Protein AF-A0A1B2YU25-F1 (afdb_monomer_lite)

Secondary structure (DSSP, 8-state):
--HHHHHHHHHHHHHHHHHTTTT-HHHHT--HHHHHHHHHHHHHHHHHHHTHHHHHHHHHT-HHHHHHHHHHHHSPPPHHHHHHHHHHHHHHHHHSHHHHHHHTTTTTTHHHHHHHHHHHHSHHHHHTTS--

Foldseek 3Di:
DDPVVVVVVVVVVVVVCVVCVVVPVVVVVPPPVVVCLVVLLVVLLVLCVVCVVQLLVLQVVDPLLLVLLVCVVPDDDDPVSLVVNLVSVVVSLVVPVSSVVSCPPPVPNNSVSCSVNSSVPCPVVSVVPVVD

Structure (mmCIF, N/CA/C/O backbone):
data_AF-A0A1B2YU25-F1
#
_entry.id   AF-A0A1B2YU25-F1
#
loop_
_atom_site.group_PDB
_atom_site.id
_atom_site.type_symbol
_atom_site.label_atom_id
_atom_site.label_alt_id
_atom_site.label_comp_id
_atom_site.label_asym_id
_atom_site.label_entity_id
_atom_site.label_seq_id
_atom_site.pdbx_PDB_ins_code
_atom_site.Cartn_x
_atom_site.Cartn_y
_atom_site.Cartn_z
_atom_site.occupancy
_atom_site.B_iso_or_equiv
_atom_site.auth_seq_id
_atom_site.auth_comp_id
_atom_site.auth_asym_id
_atom_site.auth_atom_id
_atom_site.pdbx_PDB_model_num
ATOM 1 N N . LEU A 1 1 ? 28.647 10.285 -43.210 1.00 62.22 1 LEU A N 1
ATOM 2 C CA . LEU A 1 1 ? 27.586 9.331 -43.586 1.00 62.22 1 LEU A CA 1
ATOM 3 C C . LEU A 1 1 ? 26.572 10.122 -44.381 1.00 62.22 1 LEU A C 1
ATOM 5 O O . LEU A 1 1 ? 26.154 11.170 -43.903 1.00 62.22 1 LEU A O 1
ATOM 9 N N . ASP A 1 2 ? 26.299 9.709 -45.610 1.00 85.31 2 ASP A N 1
ATOM 10 C CA . ASP A 1 2 ? 25.227 10.283 -46.414 1.00 85.31 2 ASP A CA 1
ATOM 11 C C . ASP A 1 2 ? 23.864 9.802 -45.886 1.00 85.31 2 ASP A C 1
ATOM 13 O O . ASP A 1 2 ? 23.767 8.833 -45.127 1.00 85.31 2 ASP A O 1
ATOM 17 N N . GLU A 1 3 ? 22.798 10.510 -46.250 1.00 83.56 3 GLU A N 1
ATOM 18 C CA . GLU A 1 3 ? 21.431 10.195 -45.811 1.00 83.56 3 GLU A CA 1
ATOM 19 C C . GLU A 1 3 ? 21.026 8.762 -46.190 1.00 83.56 3 GLU A C 1
ATOM 21 O O . GLU A 1 3 ? 20.362 8.060 -45.425 1.00 83.56 3 GLU A O 1
ATOM 26 N N . LYS A 1 4 ? 21.522 8.294 -47.339 1.00 87.06 4 LYS A N 1
ATOM 27 C CA . LYS A 1 4 ? 21.306 6.940 -47.835 1.00 87.06 4 LYS A CA 1
ATOM 28 C C . LYS A 1 4 ? 21.948 5.880 -46.935 1.00 87.06 4 LYS A C 1
ATOM 30 O O . LYS A 1 4 ? 21.262 4.939 -46.548 1.00 87.06 4 LYS A O 1
ATOM 35 N N . GLY A 1 5 ? 23.208 6.054 -46.534 1.00 87.81 5 GLY A N 1
ATOM 36 C CA . GLY A 1 5 ? 23.881 5.127 -45.623 1.00 87.81 5 GLY A CA 1
ATOM 37 C C . GLY A 1 5 ? 23.250 5.084 -44.227 1.00 87.81 5 GLY A C 1
ATOM 38 O O . GLY A 1 5 ? 23.211 4.027 -43.600 1.00 87.81 5 GLY A O 1
ATOM 39 N N . TYR A 1 6 ? 22.695 6.203 -43.743 1.00 89.00 6 TYR A N 1
ATOM 40 C CA . TYR A 1 6 ? 21.925 6.217 -42.493 1.00 89.00 6 TYR A CA 1
ATOM 41 C C . TYR A 1 6 ? 20.632 5.400 -42.611 1.00 89.00 6 TYR A C 1
ATOM 43 O O . TYR A 1 6 ? 20.344 4.572 -41.745 1.00 89.00 6 TYR A O 1
ATOM 51 N N . LEU A 1 7 ? 19.877 5.595 -43.695 1.00 92.06 7 LEU A N 1
ATOM 52 C CA . LEU A 1 7 ? 18.642 4.855 -43.954 1.00 92.06 7 LEU A CA 1
ATOM 53 C C . LEU A 1 7 ? 18.900 3.355 -44.115 1.00 92.06 7 LEU A C 1
ATOM 55 O O . LEU A 1 7 ? 18.172 2.559 -43.529 1.00 92.06 7 LEU A O 1
ATOM 59 N N . GLU A 1 8 ? 19.953 2.968 -44.836 1.00 93.25 8 GLU A N 1
ATOM 60 C CA . GLU A 1 8 ? 20.366 1.567 -44.975 1.00 93.25 8 GLU A CA 1
ATOM 61 C C . GLU A 1 8 ? 20.744 0.952 -43.622 1.00 93.25 8 GLU A C 1
ATOM 63 O O . GLU A 1 8 ? 20.304 -0.154 -43.309 1.00 93.25 8 GLU A O 1
ATOM 68 N N . GLY A 1 9 ? 21.468 1.690 -42.774 1.00 91.56 9 GLY A N 1
ATOM 69 C CA . GLY A 1 9 ? 21.798 1.250 -41.418 1.00 91.56 9 GLY A CA 1
ATOM 70 C C . GLY A 1 9 ? 20.559 1.032 -40.544 1.00 91.56 9 GLY A C 1
ATOM 71 O O . GLY A 1 9 ? 20.428 -0.007 -39.897 1.00 91.56 9 GLY A O 1
ATOM 72 N N . VAL A 1 10 ? 19.610 1.972 -40.555 1.00 91.81 10 VAL A N 1
ATOM 73 C CA . VAL A 1 10 ? 18.345 1.843 -39.810 1.00 91.81 10 VAL A CA 1
ATOM 74 C C . VAL A 1 10 ? 17.518 0.666 -40.332 1.00 91.81 10 VAL A C 1
ATOM 76 O O . VAL A 1 10 ? 16.950 -0.084 -39.535 1.00 91.81 10 VAL A O 1
ATOM 79 N N . LEU A 1 11 ? 17.463 0.471 -41.652 1.00 94.12 11 LEU A N 1
ATOM 80 C CA . LEU A 1 11 ? 16.718 -0.624 -42.271 1.00 94.12 11 LEU A CA 1
ATOM 81 C C . LEU A 1 11 ? 17.332 -1.987 -41.929 1.00 94.12 11 LEU A C 1
ATOM 83 O O . LEU A 1 11 ? 16.598 -2.917 -41.597 1.00 94.12 11 LEU A O 1
ATOM 87 N N . ALA A 1 12 ? 18.662 -2.091 -41.953 1.00 92.56 12 ALA A N 1
ATOM 88 C CA . ALA A 1 12 ? 19.392 -3.301 -41.590 1.00 92.56 12 ALA A CA 1
ATOM 89 C C . ALA A 1 12 ? 19.152 -3.681 -40.124 1.00 92.56 12 ALA A C 1
ATOM 91 O O . ALA A 1 12 ? 18.798 -4.822 -39.833 1.00 92.56 12 ALA A O 1
ATOM 92 N N . VAL A 1 13 ? 19.244 -2.710 -39.207 1.00 87.88 13 VAL A N 1
ATOM 93 C CA . VAL A 1 13 ? 18.947 -2.929 -37.782 1.00 87.88 13 VAL A CA 1
ATOM 94 C C . VAL A 1 13 ? 17.492 -3.350 -37.589 1.00 87.88 13 VAL A C 1
ATOM 96 O O . VAL A 1 13 ? 17.222 -4.320 -36.887 1.00 87.88 13 VAL A O 1
ATOM 99 N N . LYS A 1 14 ? 16.538 -2.668 -38.230 1.00 86.00 14 LYS A N 1
ATOM 100 C CA . LYS A 1 14 ? 15.112 -3.009 -38.128 1.00 86.00 14 LYS A CA 1
ATOM 101 C C . LYS A 1 14 ? 14.820 -4.42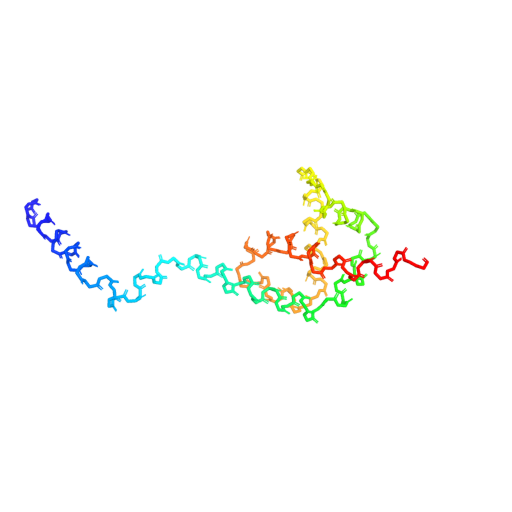3 -38.637 1.00 86.00 14 LYS A C 1
ATOM 103 O O . LYS A 1 14 ? 14.039 -5.138 -38.013 1.00 86.00 14 LYS A O 1
ATOM 108 N N . THR A 1 15 ? 15.435 -4.811 -39.751 1.00 91.38 15 THR A N 1
ATOM 109 C CA . THR A 1 15 ? 15.260 -6.135 -40.364 1.00 91.38 15 THR A CA 1
ATOM 110 C C . THR A 1 15 ? 15.809 -7.218 -39.442 1.00 91.38 15 THR A C 1
ATOM 112 O O . THR A 1 15 ? 15.057 -8.104 -39.049 1.00 91.38 15 THR A O 1
ATOM 115 N N . PHE A 1 16 ? 17.043 -7.051 -38.957 1.00 86.81 16 PHE A N 1
ATOM 116 C CA . PHE A 1 16 ? 17.663 -7.950 -37.981 1.00 86.81 16 PHE A CA 1
ATOM 117 C C . PHE A 1 16 ? 16.812 -8.123 -36.712 1.00 86.81 16 PHE A C 1
ATOM 119 O O . PHE A 1 16 ? 16.553 -9.239 -36.270 1.00 86.81 16 PHE A O 1
ATOM 126 N N . LEU A 1 17 ? 16.321 -7.021 -36.136 1.00 79.94 17 LEU A N 1
ATOM 127 C CA . LEU A 1 17 ? 15.479 -7.068 -34.937 1.00 79.94 17 LEU A CA 1
ATOM 128 C C . LEU A 1 17 ? 14.136 -7.769 -35.177 1.00 79.94 17 LEU A C 1
ATOM 130 O O . LEU A 1 17 ? 13.593 -8.362 -34.251 1.00 79.94 17 LEU A O 1
ATOM 134 N N . THR A 1 18 ? 13.592 -7.684 -36.392 1.00 80.06 18 THR A N 1
ATOM 135 C CA . THR A 1 18 ? 12.317 -8.322 -36.747 1.00 80.06 18 THR A CA 1
ATOM 136 C C . THR A 1 18 ? 12.507 -9.823 -36.959 1.00 80.06 18 THR A C 1
ATOM 138 O O . THR A 1 18 ? 11.737 -10.614 -36.419 1.00 80.06 18 THR A O 1
ATOM 141 N N . GLU A 1 19 ? 13.554 -10.216 -37.685 1.00 87.12 19 GLU A N 1
ATOM 142 C CA . GLU A 1 19 ? 13.876 -11.614 -38.001 1.00 87.12 19 GLU A CA 1
ATOM 143 C C . GLU A 1 19 ? 14.279 -12.423 -36.763 1.00 87.12 19 GLU A C 1
ATOM 145 O O . GLU A 1 19 ? 13.918 -13.589 -36.654 1.00 87.12 19 GLU A O 1
ATOM 150 N N . HIS A 1 20 ? 14.949 -11.793 -35.795 1.00 80.56 20 HIS A N 1
ATOM 151 C CA . HIS A 1 20 ? 15.378 -12.441 -34.550 1.00 80.56 20 HIS A CA 1
ATOM 152 C C . HIS A 1 20 ? 14.500 -12.084 -33.340 1.00 80.56 20 HIS A C 1
ATOM 154 O O . HIS A 1 20 ? 14.890 -12.313 -32.196 1.00 80.56 20 HIS A O 1
ATOM 160 N N . SER A 1 21 ? 13.310 -11.516 -33.553 1.00 69.00 21 SER A N 1
ATOM 161 C CA . SER A 1 21 ? 12.440 -11.024 -32.470 1.00 69.00 21 SER A CA 1
ATOM 162 C C . SER A 1 21 ? 12.042 -12.095 -31.439 1.00 69.00 21 SER A C 1
ATOM 164 O O . SER A 1 21 ? 11.936 -11.785 -30.250 1.00 69.00 21 SER A O 1
ATOM 166 N N . ASP A 1 22 ? 11.893 -13.352 -31.864 1.00 69.75 22 ASP A N 1
ATOM 167 C CA . ASP A 1 22 ? 11.562 -14.486 -30.989 1.00 69.75 22 ASP A CA 1
ATOM 168 C C . ASP A 1 22 ? 12.783 -15.038 -30.224 1.00 69.75 22 ASP A C 1
ATOM 170 O O . ASP A 1 22 ? 12.657 -15.488 -29.083 1.00 69.75 22 ASP A O 1
ATOM 174 N N . GLU A 1 23 ? 13.980 -14.962 -30.815 1.00 69.44 23 GLU A N 1
ATOM 175 C CA . GLU A 1 23 ? 15.246 -15.428 -30.222 1.00 69.44 23 GLU A CA 1
ATOM 176 C C . GLU A 1 23 ? 15.836 -14.405 -29.250 1.00 69.44 23 GLU A C 1
ATOM 178 O O . GLU A 1 23 ? 16.438 -14.753 -28.228 1.00 69.44 23 GLU A O 1
ATOM 183 N N . VAL A 1 24 ? 15.617 -13.117 -29.519 1.00 64.88 24 VAL A N 1
ATOM 184 C CA . VAL A 1 24 ? 16.001 -12.037 -28.618 1.00 64.88 24 VAL A CA 1
ATOM 185 C C . VAL A 1 24 ? 14.928 -11.898 -27.532 1.00 64.88 24 VAL A C 1
ATOM 187 O O . VAL A 1 24 ? 14.235 -10.891 -27.406 1.00 64.88 24 VAL A O 1
ATOM 190 N N . ALA A 1 25 ? 14.825 -12.914 -26.673 1.00 55.69 25 ALA A N 1
ATOM 191 C CA . ALA A 1 25 ? 13.942 -12.937 -25.505 1.00 55.69 25 ALA A CA 1
ATOM 192 C C . ALA A 1 25 ? 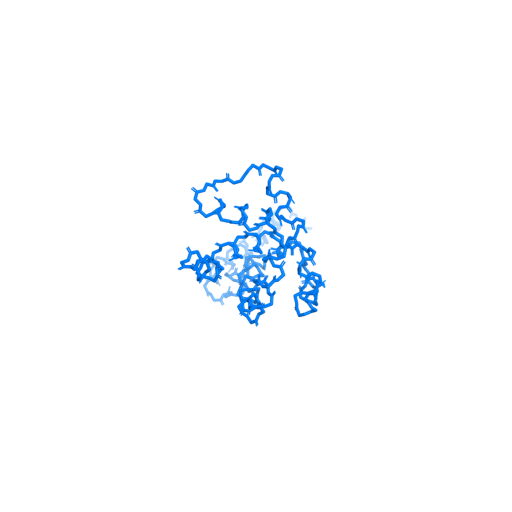14.131 -11.710 -24.585 1.00 55.69 25 ALA A C 1
ATOM 194 O O . ALA A 1 25 ? 13.194 -11.278 -23.914 1.00 55.69 25 ALA A O 1
ATOM 195 N N . TYR A 1 26 ? 15.321 -11.097 -24.600 1.00 55.22 26 TYR A N 1
ATOM 196 C CA . TYR A 1 26 ? 15.619 -9.842 -23.904 1.00 55.22 26 TYR A CA 1
ATOM 197 C C . TYR A 1 26 ? 14.801 -8.643 -24.436 1.00 55.22 26 TYR A C 1
ATOM 199 O O . TYR A 1 26 ? 14.425 -7.757 -23.666 1.00 55.22 26 TYR A O 1
ATOM 207 N N . LEU A 1 27 ? 14.444 -8.631 -25.727 1.00 53.41 27 LEU A N 1
ATOM 208 C CA . LEU A 1 27 ? 13.580 -7.608 -26.328 1.00 53.41 27 LEU A CA 1
ATOM 209 C C . LEU A 1 27 ? 12.101 -7.835 -25.990 1.00 53.41 27 LEU A C 1
ATOM 211 O O . LEU A 1 27 ? 11.398 -6.880 -25.674 1.00 53.41 27 LEU A O 1
ATOM 215 N N . ASN A 1 28 ? 11.643 -9.084 -25.892 1.00 53.41 28 ASN A N 1
ATOM 216 C CA . ASN A 1 28 ? 10.316 -9.395 -25.335 1.00 53.41 28 ASN A CA 1
ATOM 217 C C . ASN A 1 28 ? 10.215 -9.111 -23.820 1.00 53.41 28 ASN A C 1
ATOM 219 O O . ASN A 1 28 ? 9.131 -8.859 -23.291 1.00 53.41 28 ASN A O 1
ATOM 223 N N . TYR A 1 29 ? 11.354 -9.049 -23.126 1.00 53.28 29 TYR A N 1
ATOM 224 C CA . TYR A 1 29 ? 11.494 -8.543 -21.755 1.00 53.28 29 TYR A CA 1
ATOM 225 C C . TYR A 1 29 ? 11.436 -7.002 -21.645 1.00 53.28 29 TYR A C 1
ATOM 227 O O . TYR A 1 29 ? 11.472 -6.461 -20.536 1.00 53.28 29 TYR A O 1
ATOM 235 N N . SER A 1 30 ? 11.324 -6.268 -22.761 1.00 56.19 30 SER A N 1
ATOM 236 C CA . SER A 1 30 ? 11.526 -4.808 -22.832 1.00 56.19 30 SER A CA 1
ATOM 237 C C . SER A 1 30 ? 10.332 -3.959 -22.405 1.00 56.19 30 SER A C 1
ATOM 239 O O . SER A 1 30 ? 10.007 -2.938 -23.010 1.00 56.19 30 SER A O 1
ATOM 241 N N . ASN A 1 31 ? 9.739 -4.290 -21.265 1.00 62.06 31 ASN A N 1
ATOM 242 C CA . ASN A 1 31 ? 9.179 -3.233 -20.439 1.00 62.06 31 ASN A CA 1
ATOM 243 C C . ASN A 1 31 ? 9.720 -3.371 -19.012 1.00 62.06 31 ASN A C 1
ATOM 245 O O . ASN A 1 31 ? 9.034 -3.920 -18.144 1.00 62.06 31 ASN A O 1
ATOM 249 N N . PRO A 1 32 ? 10.948 -2.868 -18.758 1.00 64.31 32 PRO A N 1
ATOM 250 C CA . PRO A 1 32 ? 11.545 -2.827 -17.426 1.00 64.31 32 PRO A CA 1
ATOM 251 C C . PRO A 1 32 ? 10.587 -2.255 -16.375 1.00 64.31 32 PRO A C 1
ATOM 253 O O . PRO A 1 32 ? 10.552 -2.743 -15.251 1.00 64.31 32 PRO A O 1
ATOM 256 N N . VAL A 1 33 ? 9.733 -1.296 -16.759 1.00 66.56 33 VAL A N 1
ATOM 257 C CA . VAL A 1 33 ? 8.699 -0.718 -15.887 1.00 66.56 33 VAL A CA 1
ATOM 258 C C . VAL A 1 33 ? 7.603 -1.736 -15.559 1.00 66.56 33 VAL A C 1
ATOM 260 O O . VAL A 1 33 ? 7.224 -1.866 -14.397 1.00 66.56 33 VAL A O 1
ATOM 263 N N . LYS A 1 34 ? 7.113 -2.504 -16.539 1.00 70.19 34 LYS A N 1
ATOM 264 C CA . LYS A 1 34 ? 6.110 -3.566 -16.324 1.00 70.19 34 LYS A CA 1
ATOM 265 C C . LYS A 1 34 ? 6.667 -4.714 -15.482 1.00 70.19 34 LYS A C 1
ATOM 267 O O . LYS A 1 34 ? 5.983 -5.186 -14.578 1.00 70.19 34 LYS A O 1
ATOM 272 N N . HIS A 1 35 ? 7.902 -5.143 -15.741 1.00 69.50 35 HIS A N 1
ATOM 273 C CA . HIS A 1 35 ? 8.554 -6.184 -14.944 1.00 69.50 35 HIS A CA 1
ATOM 274 C C . HIS A 1 35 ? 8.781 -5.710 -13.507 1.00 69.50 35 HIS A C 1
ATOM 276 O O . HIS A 1 35 ? 8.442 -6.415 -12.556 1.00 69.50 35 HIS A O 1
ATOM 282 N N . PHE A 1 36 ? 9.276 -4.482 -13.339 1.00 70.50 36 PHE A N 1
ATOM 283 C CA . PHE A 1 36 ? 9.417 -3.856 -12.031 1.00 70.50 36 PHE A CA 1
ATOM 284 C C . PHE A 1 36 ? 8.071 -3.774 -11.307 1.00 70.50 36 P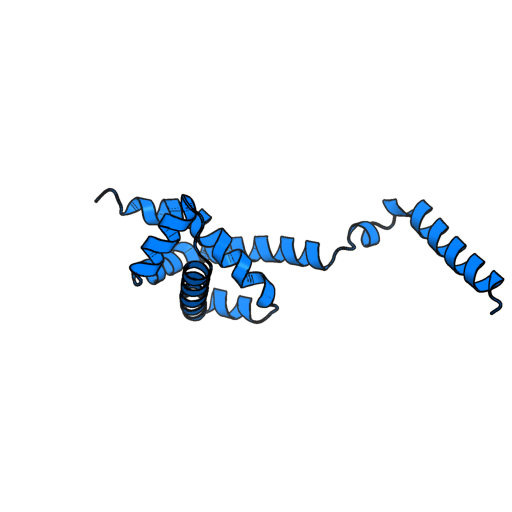HE A C 1
ATOM 286 O O . PHE A 1 36 ? 7.989 -4.151 -10.141 1.00 70.50 36 PHE A O 1
ATOM 293 N N . TYR A 1 37 ? 6.998 -3.363 -11.991 1.00 74.38 37 TYR A N 1
ATOM 294 C CA . TYR A 1 37 ? 5.654 -3.287 -11.418 1.00 74.38 37 TYR A CA 1
ATOM 295 C C . TYR A 1 37 ? 5.134 -4.654 -10.959 1.00 74.38 37 TYR A C 1
ATOM 297 O O . TYR A 1 37 ? 4.669 -4.783 -9.825 1.00 74.38 37 TYR A O 1
ATOM 305 N N . ASN A 1 38 ? 5.242 -5.685 -11.800 1.00 75.12 38 ASN A N 1
ATOM 306 C CA . ASN A 1 38 ? 4.779 -7.036 -11.477 1.00 75.12 38 ASN A CA 1
ATOM 307 C C . ASN A 1 38 ? 5.569 -7.639 -10.305 1.00 75.12 38 ASN A C 1
ATOM 309 O O . ASN A 1 38 ? 4.974 -8.132 -9.344 1.00 75.12 38 ASN A O 1
ATOM 313 N N . GLN A 1 39 ? 6.900 -7.534 -10.343 1.00 75.19 39 GLN A N 1
ATOM 314 C CA . GLN A 1 39 ? 7.773 -8.029 -9.280 1.00 75.19 39 GLN A CA 1
ATOM 315 C C . GLN A 1 39 ? 7.525 -7.284 -7.963 1.00 75.19 39 GLN A C 1
ATOM 317 O O . GLN A 1 39 ? 7.388 -7.905 -6.910 1.00 75.19 39 GLN A O 1
ATOM 322 N N . THR A 1 40 ? 7.404 -5.956 -8.021 1.00 76.94 40 THR A N 1
ATOM 323 C CA . THR A 1 40 ? 7.102 -5.119 -6.852 1.00 76.94 40 THR A CA 1
ATOM 324 C C . THR A 1 40 ? 5.740 -5.473 -6.275 1.00 76.94 40 THR A C 1
ATOM 326 O O . THR A 1 40 ? 5.623 -5.629 -5.066 1.00 76.94 40 THR A O 1
ATOM 329 N N . THR A 1 41 ? 4.723 -5.681 -7.115 1.00 78.06 41 THR A N 1
ATOM 330 C CA . THR A 1 41 ? 3.380 -6.074 -6.664 1.00 78.06 41 THR A CA 1
ATOM 331 C C . THR A 1 41 ? 3.414 -7.396 -5.900 1.00 78.06 41 THR A C 1
ATOM 333 O O . THR A 1 41 ? 2.850 -7.475 -4.809 1.00 78.06 41 THR A O 1
ATOM 336 N N . SER A 1 42 ? 4.117 -8.413 -6.410 1.00 81.12 42 SER A N 1
ATOM 337 C CA . SER A 1 42 ? 4.252 -9.697 -5.709 1.00 81.12 42 SER A CA 1
ATOM 338 C C . SER A 1 42 ? 4.985 -9.551 -4.374 1.00 81.12 42 SER A C 1
ATOM 340 O O . SER A 1 42 ? 4.536 -10.092 -3.362 1.00 81.12 42 SER A O 1
ATOM 342 N N . THR A 1 43 ? 6.082 -8.793 -4.341 1.00 80.31 43 THR A N 1
ATOM 343 C CA . THR A 1 43 ? 6.854 -8.590 -3.111 1.00 80.31 43 THR A CA 1
ATOM 344 C C . THR A 1 43 ? 6.060 -7.807 -2.067 1.00 80.31 43 THR A C 1
ATOM 346 O O . THR A 1 43 ? 6.013 -8.208 -0.904 1.00 80.31 43 THR A O 1
ATOM 349 N N . VAL A 1 44 ? 5.367 -6.742 -2.479 1.00 78.81 44 VAL A N 1
ATOM 350 C CA . VAL A 1 44 ? 4.477 -5.952 -1.615 1.00 78.81 44 VAL A CA 1
ATOM 351 C C . VAL A 1 44 ? 3.340 -6.811 -1.077 1.00 78.81 44 VAL A C 1
ATOM 353 O O . VAL A 1 44 ? 3.067 -6.767 0.119 1.00 78.81 44 VAL A O 1
ATOM 356 N N . SER A 1 45 ? 2.723 -7.643 -1.919 1.00 80.94 45 SER A N 1
ATOM 357 C CA . SER A 1 45 ? 1.678 -8.579 -1.495 1.00 80.94 45 SER A CA 1
ATOM 358 C C . SER A 1 45 ? 2.170 -9.526 -0.404 1.00 80.94 45 SER A C 1
ATOM 360 O O . SER A 1 45 ? 1.522 -9.681 0.631 1.00 80.94 45 SER A O 1
ATOM 362 N N . ASN A 1 46 ? 3.357 -10.107 -0.583 1.00 83.06 46 ASN A N 1
ATOM 363 C CA . ASN A 1 46 ? 3.959 -10.988 0.415 1.00 83.06 46 ASN A CA 1
ATOM 364 C C . ASN A 1 46 ? 4.268 -10.250 1.725 1.00 83.06 46 ASN A C 1
ATOM 366 O O . ASN A 1 46 ? 4.046 -10.793 2.808 1.00 83.06 46 ASN A O 1
ATOM 370 N N . LEU A 1 47 ? 4.752 -9.009 1.653 1.00 81.50 47 LEU A N 1
ATOM 371 C CA . LEU A 1 47 ? 5.045 -8.196 2.833 1.00 81.50 47 LEU A CA 1
ATOM 372 C C . LEU A 1 47 ? 3.782 -7.817 3.606 1.00 81.50 47 LEU A C 1
ATOM 374 O O . LEU A 1 47 ? 3.758 -7.965 4.829 1.00 81.50 47 LEU A O 1
ATOM 378 N N . ILE A 1 48 ? 2.733 -7.377 2.911 1.00 81.62 48 ILE A N 1
ATOM 379 C CA . ILE A 1 48 ? 1.428 -7.087 3.516 1.00 81.62 48 ILE A CA 1
ATOM 380 C C . ILE A 1 48 ? 0.882 -8.352 4.179 1.00 81.62 48 ILE A C 1
ATOM 382 O O . ILE A 1 48 ? 0.489 -8.303 5.340 1.00 81.62 48 ILE A O 1
ATOM 386 N N . SER A 1 49 ? 0.948 -9.504 3.503 1.00 83.56 49 SER A N 1
ATOM 387 C CA . SER A 1 49 ? 0.497 -10.783 4.061 1.00 83.56 49 SER A CA 1
ATOM 388 C C . SER A 1 49 ? 1.255 -11.166 5.336 1.00 83.56 49 SER A C 1
ATOM 390 O O . SER A 1 49 ? 0.636 -11.543 6.330 1.00 83.56 49 SER A O 1
ATOM 392 N N . ARG A 1 50 ? 2.589 -11.036 5.338 1.00 86.25 50 ARG A N 1
ATOM 393 C CA . ARG A 1 50 ? 3.449 -11.361 6.492 1.00 86.25 50 ARG A CA 1
ATOM 394 C C . ARG A 1 50 ? 3.223 -10.436 7.688 1.00 86.25 50 ARG A C 1
ATOM 396 O O . ARG A 1 50 ? 3.380 -10.870 8.822 1.00 86.25 50 ARG A O 1
ATOM 403 N N . ASN A 1 51 ? 2.851 -9.179 7.443 1.00 85.38 51 ASN A N 1
ATOM 404 C CA . ASN A 1 51 ? 2.618 -8.176 8.488 1.00 85.38 51 ASN A CA 1
ATOM 405 C C . ASN A 1 51 ? 1.122 -7.914 8.749 1.00 85.38 51 ASN A C 1
ATOM 407 O O . ASN A 1 51 ? 0.786 -6.990 9.486 1.00 85.38 51 ASN A O 1
ATOM 411 N N . SER A 1 52 ? 0.230 -8.728 8.180 1.00 84.62 52 SER A N 1
ATOM 412 C CA . SER A 1 52 ? -1.229 -8.539 8.187 1.00 84.62 52 SER A CA 1
ATOM 413 C C . SER A 1 52 ? -1.811 -8.348 9.587 1.00 84.62 52 SER A C 1
ATOM 415 O O . SER A 1 52 ? -2.518 -7.375 9.817 1.00 84.62 52 SER A O 1
ATOM 417 N N . LYS A 1 53 ? -1.446 -9.198 10.556 1.00 83.75 53 LYS A N 1
ATOM 418 C CA . LYS A 1 53 ? -1.906 -9.077 11.955 1.00 83.75 53 LYS A CA 1
ATOM 419 C C . LYS A 1 53 ? -1.581 -7.713 12.566 1.00 83.75 53 LYS A C 1
ATOM 421 O O . LYS A 1 53 ? -2.404 -7.119 13.255 1.00 83.75 53 LYS A O 1
ATOM 426 N N . ARG A 1 54 ? -0.376 -7.209 12.297 1.00 87.44 54 ARG A N 1
ATOM 427 C CA . ARG A 1 54 ? 0.083 -5.918 12.809 1.00 87.44 54 ARG A CA 1
ATOM 428 C C . ARG A 1 54 ? -0.600 -4.763 12.082 1.00 87.44 54 ARG A C 1
ATOM 430 O O . ARG A 1 54 ? -1.054 -3.843 12.741 1.00 87.44 54 ARG A O 1
ATOM 437 N N . LEU A 1 55 ? -0.749 -4.857 10.760 1.00 87.31 55 LEU A N 1
ATOM 438 C CA . LEU A 1 55 ? -1.525 -3.899 9.967 1.00 87.31 55 LEU A CA 1
ATOM 439 C C . LEU A 1 55 ? -2.965 -3.783 10.472 1.00 87.31 55 LEU A C 1
ATOM 441 O O . LEU A 1 55 ? -3.435 -2.677 10.693 1.00 87.31 55 LEU A O 1
ATOM 445 N N . VAL A 1 56 ? -3.650 -4.906 10.699 1.00 84.94 56 VAL A N 1
ATOM 446 C CA . VAL A 1 56 ? -5.030 -4.918 11.211 1.00 84.94 56 VAL A CA 1
ATOM 447 C C . VAL A 1 56 ? -5.114 -4.226 12.565 1.00 84.94 56 VAL A C 1
ATOM 449 O O . VAL A 1 56 ? -6.009 -3.410 12.760 1.00 84.94 56 VAL A O 1
ATOM 452 N N . ARG A 1 57 ? -4.178 -4.508 13.477 1.00 86.81 57 ARG A N 1
ATOM 453 C CA . ARG A 1 57 ? -4.136 -3.860 14.792 1.00 86.81 57 ARG A CA 1
ATOM 454 C C . ARG A 1 57 ? -4.026 -2.338 14.671 1.00 86.81 57 ARG A C 1
ATOM 456 O O . ARG A 1 57 ? -4.862 -1.638 15.219 1.00 86.81 57 ARG A O 1
ATOM 463 N N . GLU A 1 58 ? -3.056 -1.847 13.905 1.00 88.94 58 GLU A N 1
ATOM 464 C CA . GLU A 1 58 ? -2.806 -0.405 13.747 1.00 88.94 58 GLU A CA 1
ATOM 465 C C . GLU A 1 58 ? -3.947 0.287 12.977 1.00 88.94 58 GLU A C 1
ATOM 467 O O . GLU A 1 58 ? -4.299 1.426 13.260 1.00 88.94 58 GLU A O 1
ATOM 472 N N . ILE A 1 59 ? -4.582 -0.402 12.020 1.00 87.31 59 ILE A N 1
ATOM 473 C CA . ILE A 1 59 ? -5.752 0.131 11.307 1.00 87.31 59 ILE A CA 1
ATOM 474 C C . ILE A 1 59 ? -6.960 0.237 12.245 1.00 87.31 59 ILE A C 1
ATOM 476 O O . ILE A 1 59 ? -7.673 1.236 12.193 1.00 87.31 59 ILE A O 1
ATOM 480 N N . ARG A 1 60 ? -7.187 -0.755 13.119 1.00 85.50 60 ARG A N 1
ATOM 481 C CA . ARG A 1 60 ? -8.295 -0.750 14.093 1.00 85.50 60 ARG A CA 1
ATOM 482 C C . ARG A 1 60 ? -8.200 0.401 15.101 1.00 85.50 60 ARG A C 1
ATOM 484 O O . ARG A 1 60 ? -9.224 0.808 15.637 1.00 85.50 60 ARG A O 1
ATOM 491 N N . GLU A 1 61 ? -7.012 0.959 15.317 1.00 87.94 61 GLU A N 1
ATOM 492 C CA . GLU A 1 61 ? -6.812 2.151 16.153 1.00 87.94 61 GLU A CA 1
ATOM 493 C C . GLU A 1 61 ? -7.355 3.436 15.495 1.00 87.94 61 GLU A C 1
ATOM 495 O O . GLU A 1 61 ? -7.563 4.441 16.174 1.00 87.94 61 GLU A O 1
ATOM 500 N N . SER A 1 62 ? -7.655 3.409 14.189 1.00 86.62 62 SER A N 1
ATOM 501 C CA . SER A 1 62 ? -8.247 4.527 13.453 1.00 86.62 62 SER A CA 1
ATOM 502 C C . SER A 1 62 ? -9.664 4.201 12.975 1.00 86.62 62 SER A C 1
ATOM 504 O O . SER A 1 62 ? -9.875 3.563 11.942 1.00 86.62 62 SER A O 1
ATOM 506 N N . ARG A 1 63 ? -10.663 4.707 13.709 1.00 84.12 63 ARG A N 1
ATOM 507 C CA . ARG A 1 63 ? -12.090 4.535 13.381 1.00 84.12 63 ARG A CA 1
ATOM 508 C C . ARG A 1 63 ? -12.425 4.989 11.957 1.00 84.12 63 ARG A C 1
ATOM 510 O O . ARG A 1 63 ? -13.075 4.257 11.216 1.00 84.12 63 ARG A O 1
ATOM 517 N N . ASP A 1 64 ? -11.951 6.171 11.574 1.00 87.12 64 ASP A N 1
ATOM 518 C CA . ASP A 1 64 ? -12.226 6.750 10.256 1.00 87.12 64 ASP A CA 1
ATOM 519 C C . ASP A 1 64 ? -11.596 5.923 9.131 1.00 87.12 64 ASP A C 1
ATOM 521 O O . ASP A 1 64 ? -12.223 5.698 8.095 1.00 87.12 64 ASP A O 1
ATOM 525 N N . LEU A 1 65 ? -10.381 5.405 9.348 1.00 88.25 65 LEU A N 1
ATOM 526 C CA . LEU A 1 65 ? -9.706 4.559 8.371 1.00 88.25 65 LEU A CA 1
ATOM 527 C C . LEU A 1 65 ? -10.465 3.247 8.153 1.00 88.25 65 LEU A C 1
ATOM 529 O O . LEU A 1 65 ? -10.642 2.839 7.008 1.00 88.25 65 LEU A O 1
ATOM 533 N N . VAL A 1 66 ? -10.948 2.606 9.222 1.00 86.69 66 VAL A N 1
ATOM 534 C CA . VAL A 1 66 ? -11.761 1.380 9.129 1.00 86.69 66 VAL A CA 1
ATOM 535 C C . VAL A 1 66 ? -13.023 1.624 8.299 1.00 86.69 66 VAL A C 1
ATOM 537 O O . VAL A 1 66 ? -13.315 0.850 7.386 1.00 86.69 66 VAL A O 1
ATOM 540 N N . ILE A 1 67 ? -13.737 2.723 8.560 1.00 87.19 67 ILE A N 1
ATOM 541 C CA . ILE A 1 67 ? -14.959 3.082 7.826 1.00 87.19 67 ILE A CA 1
ATOM 542 C C . ILE A 1 67 ? -14.652 3.305 6.343 1.00 87.19 67 ILE A C 1
ATOM 544 O O . ILE A 1 67 ? -15.324 2.738 5.480 1.00 87.19 67 ILE A O 1
ATOM 548 N N . LEU A 1 68 ? -13.625 4.096 6.030 1.00 88.94 68 LEU A N 1
ATOM 549 C CA . LEU A 1 68 ? -13.263 4.414 4.648 1.00 88.94 68 LEU A CA 1
ATOM 550 C C . LEU A 1 68 ? -12.754 3.186 3.886 1.00 88.94 68 LEU A C 1
ATOM 552 O O . LEU A 1 68 ? -13.090 3.010 2.715 1.00 88.94 68 LEU A O 1
ATOM 556 N N . LEU A 1 69 ? -11.990 2.307 4.538 1.00 85.12 69 LEU A N 1
ATOM 557 C CA . LEU A 1 69 ? -11.562 1.039 3.948 1.00 85.12 69 LEU A CA 1
ATOM 558 C C . LEU A 1 69 ? -12.763 0.134 3.662 1.00 85.12 69 LEU A C 1
ATOM 560 O O . LEU A 1 69 ? -12.855 -0.392 2.554 1.00 85.12 69 LEU A O 1
ATOM 564 N N . GLY A 1 70 ? -13.712 0.014 4.594 1.00 84.56 70 GLY A N 1
ATOM 565 C CA . GLY A 1 70 ? -14.953 -0.734 4.383 1.00 84.56 70 GLY A CA 1
ATOM 566 C C . GLY A 1 70 ? -15.774 -0.175 3.220 1.00 84.56 70 GLY A C 1
ATOM 567 O O . GLY A 1 70 ? -16.148 -0.910 2.307 1.00 84.56 70 GLY A O 1
ATOM 568 N N . GLN A 1 71 ? -15.972 1.143 3.175 1.00 85.69 71 GLN A N 1
ATOM 569 C CA . GLN A 1 71 ? -16.674 1.812 2.077 1.00 85.69 71 GLN A CA 1
ATOM 570 C C . GLN A 1 71 ? -15.966 1.622 0.732 1.00 85.69 71 GLN A C 1
ATOM 572 O O . GLN A 1 71 ? -16.638 1.431 -0.274 1.00 85.69 71 GLN A O 1
ATOM 577 N N . SER A 1 72 ? -14.630 1.582 0.706 1.00 83.50 72 SER A N 1
ATOM 578 C CA . SER A 1 72 ? -13.858 1.361 -0.526 1.00 83.50 72 SER A CA 1
ATOM 579 C C . SER A 1 72 ? -14.056 -0.023 -1.161 1.00 83.50 72 SER A C 1
ATOM 581 O O . SER A 1 72 ? -13.682 -0.222 -2.317 1.00 83.50 72 SER A O 1
ATOM 583 N N . THR A 1 73 ? -14.643 -0.978 -0.428 1.00 81.69 73 THR A N 1
ATOM 584 C CA . THR A 1 73 ? -14.992 -2.306 -0.964 1.00 81.69 73 THR A CA 1
ATOM 585 C C . THR A 1 73 ? -16.305 -2.310 -1.749 1.00 81.69 73 THR A C 1
ATOM 587 O O . THR A 1 73 ? -16.496 -3.171 -2.604 1.00 81.69 73 THR A O 1
ATOM 590 N N . THR A 1 74 ? -17.195 -1.348 -1.483 1.00 83.56 74 THR A N 1
ATOM 591 C CA . THR A 1 74 ? -18.564 -1.295 -2.030 1.00 83.56 74 THR A CA 1
ATOM 592 C C . THR A 1 74 ? -18.809 -0.080 -2.918 1.00 83.56 74 THR A C 1
ATOM 594 O O . THR A 1 74 ? -19.611 -0.153 -3.846 1.00 83.56 74 THR A O 1
ATOM 597 N N . ARG A 1 75 ? -18.110 1.032 -2.671 1.00 88.25 75 ARG A N 1
ATOM 598 C CA . ARG A 1 75 ? -18.174 2.258 -3.467 1.00 88.25 75 ARG A CA 1
ATOM 599 C C . ARG A 1 75 ? -16.792 2.841 -3.707 1.00 88.25 75 ARG A C 1
ATOM 601 O O . ARG A 1 75 ? -15.848 2.616 -2.953 1.00 88.25 75 ARG A O 1
ATOM 608 N N . ASP A 1 76 ? -16.701 3.700 -4.710 1.00 85.94 76 ASP A N 1
ATOM 609 C CA . ASP A 1 76 ? -15.519 4.526 -4.884 1.00 85.94 76 ASP A CA 1
ATOM 610 C C . ASP A 1 76 ? -15.428 5.627 -3.822 1.00 85.94 76 ASP A C 1
ATOM 612 O O . ASP A 1 76 ? -16.412 6.292 -3.481 1.00 85.94 76 ASP A O 1
ATOM 616 N N . LEU A 1 77 ? -14.210 5.835 -3.320 1.00 85.81 77 LEU A N 1
ATOM 617 C CA . LEU A 1 77 ? -13.870 6.963 -2.457 1.00 85.81 77 LEU A CA 1
ATOM 618 C C . LEU A 1 77 ? -13.637 8.234 -3.283 1.00 85.81 77 LEU A C 1
ATOM 620 O O . LEU A 1 77 ? -13.020 8.182 -4.359 1.00 85.81 77 LEU A O 1
ATOM 624 N N . SER A 1 78 ? -14.061 9.375 -2.741 1.00 92.00 78 SER A N 1
ATOM 625 C CA . SER A 1 78 ? -13.792 10.709 -3.277 1.00 92.00 78 SER A CA 1
ATOM 626 C C . SER A 1 78 ? -12.287 11.013 -3.290 1.00 92.00 78 SER A C 1
ATOM 628 O O . SER A 1 78 ? -11.472 10.297 -2.700 1.00 92.00 78 SER A O 1
ATOM 630 N N . LYS A 1 79 ? -11.882 12.088 -3.977 1.00 89.50 79 LYS A N 1
ATOM 631 C CA . LYS A 1 79 ? -10.464 12.488 -4.037 1.00 89.50 79 LYS A CA 1
ATOM 632 C C . LYS A 1 79 ? -9.891 12.774 -2.645 1.00 89.50 79 LYS A C 1
ATOM 634 O O . LYS A 1 79 ? -8.765 12.361 -2.365 1.00 89.50 79 LYS A O 1
ATOM 639 N N . ASP A 1 80 ? -10.670 13.420 -1.784 1.00 91.69 80 ASP A N 1
ATOM 640 C CA . ASP A 1 80 ? -10.244 13.792 -0.433 1.00 91.69 80 ASP A CA 1
ATOM 641 C C . ASP A 1 80 ? -10.201 12.580 0.500 1.00 91.69 80 ASP A C 1
ATOM 643 O O . ASP A 1 80 ? -9.201 12.369 1.185 1.00 91.69 80 ASP A O 1
ATOM 647 N N . GLU A 1 81 ? -11.214 11.711 0.440 1.00 89.88 81 GLU A N 1
ATOM 648 C CA . GLU A 1 81 ? -11.248 10.443 1.183 1.00 89.88 81 GLU A CA 1
ATOM 649 C C . GLU A 1 81 ? -10.050 9.560 0.821 1.00 89.88 81 GLU A C 1
ATOM 651 O O . GLU A 1 81 ? -9.346 9.035 1.684 1.00 89.88 81 GLU A O 1
ATOM 656 N N . ARG A 1 82 ? -9.753 9.444 -0.475 1.00 85.94 82 ARG A N 1
ATOM 657 C CA . ARG A 1 82 ? -8.629 8.646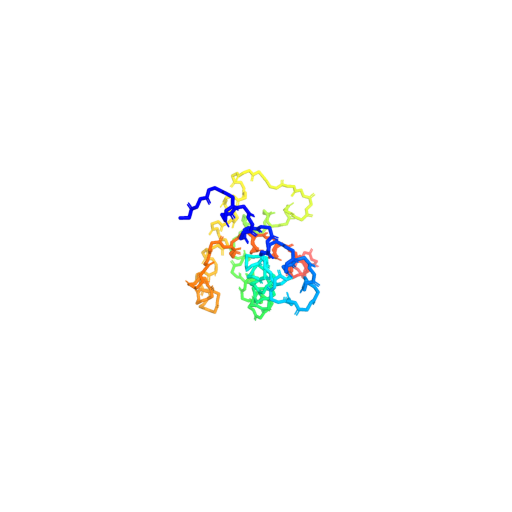 -0.972 1.00 85.94 82 ARG A CA 1
ATOM 658 C C . ARG A 1 82 ? -7.283 9.223 -0.536 1.00 85.94 82 ARG A C 1
ATOM 660 O O . ARG A 1 82 ? -6.354 8.463 -0.264 1.00 85.94 82 ARG A O 1
ATOM 667 N N . LYS A 1 83 ? -7.166 10.553 -0.449 1.00 87.06 83 LYS A N 1
ATOM 668 C CA . LYS A 1 83 ? -5.975 11.238 0.076 1.00 87.06 83 LYS A CA 1
ATOM 669 C C . LYS A 1 83 ? -5.805 10.990 1.575 1.00 87.06 83 LYS A C 1
ATOM 671 O O . LYS A 1 83 ? -4.685 10.724 2.006 1.00 87.06 83 LYS A O 1
ATOM 676 N N . LEU A 1 84 ? -6.894 11.025 2.341 1.00 88.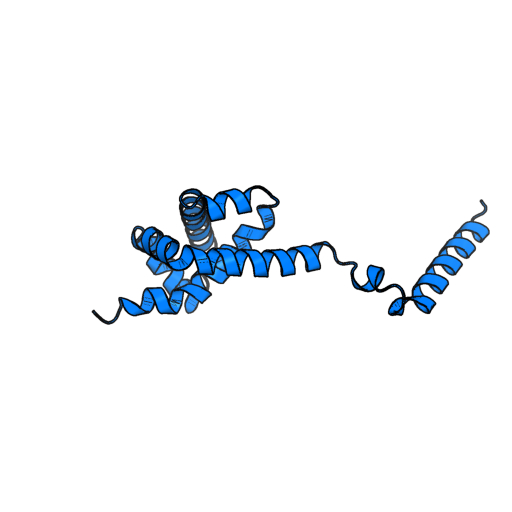75 84 LEU A N 1
ATOM 677 C CA . LEU A 1 84 ? -6.888 10.738 3.774 1.00 88.75 84 LEU A CA 1
ATOM 678 C C . LEU A 1 84 ? -6.453 9.294 4.055 1.00 88.75 84 LEU A C 1
ATOM 680 O O . LEU A 1 84 ? -5.472 9.088 4.768 1.00 88.75 84 LEU A O 1
ATOM 684 N N . VAL A 1 85 ? -7.093 8.314 3.404 1.00 87.88 85 VAL A N 1
ATOM 685 C CA . VAL A 1 85 ? -6.736 6.886 3.511 1.00 87.88 85 VAL A CA 1
ATOM 686 C C . VAL A 1 85 ? -5.269 6.669 3.158 1.00 87.88 85 VAL A C 1
ATOM 688 O O . VAL A 1 85 ? -4.536 6.007 3.886 1.00 87.88 85 VAL A O 1
ATOM 691 N N . LYS A 1 86 ? -4.809 7.270 2.056 1.00 84.25 86 LYS A N 1
ATOM 692 C CA . LYS A 1 86 ? -3.412 7.189 1.621 1.00 84.25 86 LYS A CA 1
ATOM 693 C C . LYS A 1 86 ? -2.439 7.678 2.702 1.00 84.25 86 LYS A C 1
ATOM 695 O O . LYS A 1 86 ? -1.427 7.022 2.934 1.00 84.25 86 LYS A O 1
ATOM 700 N N . ASN A 1 87 ? -2.720 8.815 3.335 1.00 86.44 87 ASN A N 1
ATOM 701 C CA . ASN A 1 87 ? -1.850 9.383 4.365 1.00 86.44 87 ASN A CA 1
ATOM 702 C C . ASN A 1 87 ? -1.821 8.512 5.627 1.00 86.44 87 ASN A C 1
ATOM 704 O O . ASN A 1 87 ? -0.743 8.187 6.114 1.00 86.44 87 ASN A O 1
ATOM 708 N N . GLN A 1 88 ? -2.983 8.062 6.101 1.00 87.38 88 GLN A N 1
ATOM 709 C CA . GLN A 1 88 ? -3.065 7.209 7.290 1.00 87.38 88 GLN A CA 1
ATOM 710 C C . GLN A 1 88 ? -2.384 5.850 7.068 1.00 87.38 88 GLN A C 1
ATOM 712 O O . GLN A 1 88 ? -1.633 5.383 7.922 1.00 87.38 88 GLN A O 1
ATOM 717 N N . LEU A 1 89 ? -2.554 5.240 5.890 1.00 85.12 89 LEU A N 1
ATOM 718 C CA . LEU A 1 89 ? -1.850 4.003 5.541 1.00 85.12 89 LEU A CA 1
ATOM 719 C C . LEU A 1 89 ? -0.331 4.194 5.464 1.00 85.12 89 LEU A C 1
ATOM 721 O O . LEU A 1 89 ? 0.407 3.284 5.838 1.00 85.12 89 LEU A O 1
ATOM 725 N N . LEU A 1 90 ? 0.154 5.355 5.006 1.00 83.06 90 LEU A N 1
ATOM 726 C CA . LEU A 1 90 ? 1.586 5.663 5.036 1.00 83.06 90 LEU A CA 1
ATOM 727 C C . LEU A 1 90 ? 2.121 5.714 6.462 1.00 83.06 90 LEU A C 1
ATOM 729 O O . LEU A 1 90 ? 3.196 5.174 6.713 1.00 83.06 90 LEU A O 1
ATOM 733 N N . ASP A 1 91 ? 1.396 6.344 7.378 1.00 85.12 91 ASP A N 1
ATOM 734 C CA . ASP A 1 91 ? 1.832 6.459 8.768 1.00 85.12 91 ASP A CA 1
ATOM 735 C C . ASP A 1 91 ? 1.875 5.088 9.459 1.00 85.12 91 ASP A C 1
ATOM 737 O O . ASP A 1 91 ? 2.862 4.768 10.121 1.00 85.12 91 ASP A O 1
ATOM 741 N N . ILE A 1 92 ? 0.910 4.211 9.171 1.00 85.88 92 ILE A N 1
ATOM 742 C CA . ILE A 1 92 ? 0.939 2.806 9.610 1.00 85.88 92 ILE A CA 1
ATOM 743 C C . ILE A 1 92 ? 2.123 2.046 8.987 1.00 85.88 92 ILE A C 1
ATOM 745 O O . ILE A 1 92 ? 2.816 1.281 9.656 1.00 85.88 92 ILE A O 1
ATOM 749 N N . CYS A 1 93 ? 2.415 2.258 7.702 1.00 79.88 93 CYS A N 1
ATOM 750 C CA . CYS A 1 93 ? 3.559 1.606 7.060 1.00 79.88 93 CYS A CA 1
ATOM 751 C C . CYS A 1 93 ? 4.904 2.075 7.637 1.00 79.88 93 CYS A C 1
ATOM 753 O O . CYS A 1 93 ? 5.848 1.287 7.664 1.00 79.88 93 CYS A O 1
ATOM 755 N N . LYS A 1 94 ? 5.001 3.321 8.122 1.00 83.75 94 LYS A N 1
ATOM 756 C CA . LYS A 1 94 ? 6.185 3.822 8.842 1.00 83.75 94 LYS A CA 1
ATOM 757 C C . LYS A 1 94 ? 6.333 3.171 10.216 1.00 83.75 94 LYS A C 1
ATOM 759 O O . LYS A 1 94 ? 7.463 2.973 10.654 1.00 83.75 94 LYS A O 1
ATOM 764 N N . SER A 1 95 ? 5.226 2.821 10.880 1.00 84.06 95 SER A N 1
ATOM 765 C CA . SER A 1 95 ? 5.284 2.145 12.180 1.00 84.06 95 SER A CA 1
ATOM 766 C C . SER A 1 95 ? 5.842 0.723 12.054 1.00 84.06 95 SER A C 1
ATOM 768 O O . SER A 1 95 ? 6.466 0.230 12.992 1.00 84.06 95 SER A O 1
ATOM 770 N N . ILE A 1 96 ? 5.717 0.074 10.888 1.00 83.62 96 ILE A N 1
ATOM 771 C CA . ILE A 1 96 ?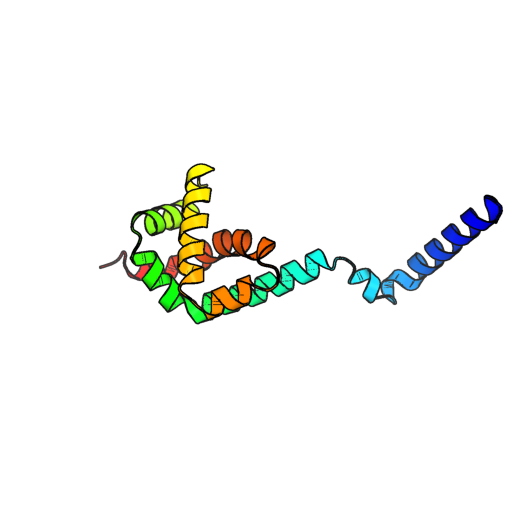 6.200 -1.288 10.607 1.00 83.62 96 ILE A CA 1
ATOM 772 C C . ILE A 1 96 ? 7.561 -1.252 9.872 1.00 83.62 96 ILE A C 1
ATOM 774 O O . ILE A 1 96 ? 7.596 -1.041 8.658 1.00 83.62 96 ILE A O 1
ATOM 778 N N . PRO A 1 97 ? 8.698 -1.553 10.543 1.00 79.25 97 PRO A N 1
ATOM 779 C CA . PRO A 1 97 ? 10.032 -1.402 9.947 1.00 79.25 97 PRO A CA 1
ATOM 780 C C . PRO A 1 97 ? 10.249 -2.230 8.675 1.00 79.25 97 PRO A C 1
ATOM 782 O O . PRO A 1 97 ? 10.914 -1.779 7.749 1.00 79.25 97 PRO A O 1
ATOM 785 N N . SER A 1 98 ? 9.653 -3.423 8.594 1.00 78.56 98 SER A N 1
ATOM 786 C CA . SER A 1 98 ? 9.734 -4.296 7.415 1.00 78.56 98 SER A CA 1
ATOM 787 C C . SER A 1 98 ? 9.050 -3.701 6.176 1.00 78.56 98 SER A C 1
ATOM 789 O O . SER A 1 98 ? 9.499 -3.952 5.060 1.00 78.56 98 SER A O 1
ATOM 791 N N . LEU A 1 99 ? 8.001 -2.890 6.355 1.00 78.75 99 LEU A N 1
ATOM 792 C CA . LEU A 1 99 ? 7.353 -2.142 5.275 1.00 78.75 99 LEU A CA 1
ATOM 793 C C . LEU A 1 99 ? 8.140 -0.865 4.952 1.00 78.75 99 LEU A C 1
ATOM 795 O O . LEU A 1 99 ? 8.361 -0.573 3.778 1.00 78.75 99 LEU A O 1
ATOM 799 N N . ALA A 1 100 ? 8.628 -0.151 5.973 1.00 74.88 100 ALA A N 1
ATOM 800 C CA . ALA A 1 100 ? 9.442 1.059 5.830 1.00 74.88 100 ALA A CA 1
ATOM 801 C C . ALA A 1 100 ? 10.764 0.824 5.075 1.00 74.88 100 ALA A C 1
ATOM 803 O O . ALA A 1 100 ? 11.114 1.596 4.186 1.00 74.88 100 ALA A O 1
ATOM 804 N N . VAL A 1 101 ? 11.477 -0.269 5.359 1.00 69.62 101 VAL A N 1
ATOM 805 C CA . VAL A 1 101 ? 12.714 -0.630 4.640 1.00 69.62 101 VAL A CA 1
ATOM 806 C C . VAL A 1 101 ? 12.437 -0.926 3.164 1.00 69.62 101 VAL A C 1
ATOM 808 O O . VAL A 1 101 ? 13.256 -0.603 2.310 1.00 69.62 101 VAL A O 1
ATOM 811 N N . PHE A 1 102 ? 11.262 -1.470 2.841 1.00 69.06 102 PHE A N 1
ATOM 812 C CA . PHE A 1 102 ? 10.857 -1.733 1.459 1.00 69.06 102 PHE A CA 1
ATOM 813 C C . PHE A 1 102 ? 10.321 -0.486 0.728 1.00 69.06 102 PHE A C 1
ATOM 815 O O . PHE A 1 102 ? 10.318 -0.441 -0.498 1.00 69.06 102 PHE A O 1
ATOM 822 N N . LEU A 1 103 ? 9.914 0.555 1.463 1.00 65.81 103 LEU A N 1
ATOM 823 C CA . LEU A 1 103 ? 9.571 1.872 0.911 1.00 65.81 103 LEU A CA 1
ATOM 824 C C . LEU A 1 103 ? 10.810 2.639 0.400 1.00 65.81 103 LEU A C 1
ATOM 826 O O . LEU A 1 103 ? 10.674 3.476 -0.493 1.00 65.81 103 LEU A O 1
ATOM 830 N N . LEU A 1 104 ? 12.002 2.360 0.946 1.00 61.34 104 LEU A N 1
ATOM 831 C CA . LEU A 1 104 ? 13.248 3.079 0.644 1.00 61.34 104 LEU A CA 1
ATOM 832 C C . LEU A 1 104 ? 13.824 2.806 -0.766 1.00 61.34 104 LEU A C 1
ATOM 834 O O . LEU A 1 104 ? 14.269 3.768 -1.396 1.00 61.34 104 LEU A O 1
ATOM 838 N N . PRO A 1 105 ? 13.774 1.584 -1.339 1.00 54.47 105 PRO A N 1
ATOM 839 C CA . PRO A 1 105 ? 14.112 1.370 -2.744 1.00 54.47 105 PRO A CA 1
ATOM 840 C C . PRO A 1 105 ? 12.863 1.500 -3.642 1.00 54.47 105 PRO A C 1
ATOM 842 O O . PRO A 1 105 ? 12.166 0.527 -3.910 1.00 54.47 105 PRO A O 1
ATOM 845 N N . GLY A 1 106 ? 12.567 2.707 -4.144 1.00 58.38 106 GLY A N 1
ATOM 846 C CA . GLY A 1 106 ? 11.560 2.902 -5.208 1.00 58.38 106 GLY A CA 1
ATOM 847 C C . GLY A 1 106 ? 10.104 3.135 -4.761 1.00 58.38 106 GLY A C 1
ATOM 848 O O . GLY A 1 106 ? 9.171 2.810 -5.499 1.00 58.38 106 GLY A O 1
ATOM 849 N N . GLY A 1 107 ? 9.882 3.752 -3.594 1.00 59.47 107 GLY A N 1
ATOM 850 C CA . GLY A 1 107 ? 8.569 3.992 -2.962 1.00 59.47 107 GLY A CA 1
ATOM 851 C C . GLY A 1 107 ? 7.495 4.774 -3.748 1.00 59.47 107 GLY A C 1
ATOM 852 O O . GLY A 1 107 ? 6.388 4.948 -3.239 1.00 59.47 107 GLY A O 1
ATOM 853 N N . GLY A 1 108 ? 7.753 5.209 -4.986 1.00 60.97 108 GLY A N 1
ATOM 854 C CA . GLY A 1 108 ? 6.766 5.898 -5.832 1.00 60.97 108 GLY A CA 1
ATOM 855 C C . GLY A 1 108 ? 5.598 5.009 -6.290 1.00 60.97 108 GLY A C 1
ATOM 856 O O . GLY A 1 108 ? 4.467 5.484 -6.394 1.00 60.97 108 GLY A O 1
ATOM 857 N N . LEU A 1 109 ? 5.841 3.709 -6.513 1.00 61.50 109 LEU A N 1
ATOM 858 C CA . LEU A 1 109 ? 4.830 2.748 -6.995 1.00 61.50 109 LEU A CA 1
ATOM 859 C C . LEU A 1 109 ? 4.118 1.974 -5.875 1.00 61.50 109 LEU A C 1
ATOM 861 O O . LEU A 1 109 ? 3.066 1.382 -6.110 1.00 61.50 109 LEU A O 1
ATOM 865 N N . LEU A 1 110 ? 4.658 1.997 -4.654 1.00 64.75 110 LEU A N 1
ATOM 866 C CA . LEU A 1 110 ? 4.154 1.200 -3.533 1.00 64.75 110 LEU A CA 1
ATOM 867 C C . LEU A 1 110 ? 2.788 1.669 -3.043 1.00 64.75 110 LEU A C 1
ATOM 869 O O . LEU A 1 110 ? 1.928 0.875 -2.677 1.00 64.75 110 LEU A O 1
ATOM 873 N N . LEU A 1 111 ? 2.596 2.982 -3.021 1.00 66.56 111 LEU A N 1
ATOM 874 C CA . LEU A 1 111 ? 1.444 3.592 -2.385 1.00 66.56 111 LEU A CA 1
ATOM 875 C C . LEU A 1 111 ? 0.126 3.349 -3.143 1.00 66.56 111 LEU A C 1
ATOM 877 O O . LEU A 1 111 ? -0.858 2.986 -2.498 1.00 66.56 111 LEU A O 1
ATOM 881 N N . PRO A 1 112 ? 0.088 3.444 -4.490 1.00 69.88 112 PRO A N 1
ATOM 882 C CA . PRO A 1 112 ? -1.050 2.966 -5.274 1.00 69.88 112 PRO A CA 1
ATOM 883 C C . PRO A 1 112 ? -1.364 1.481 -5.044 1.00 69.88 112 PRO A C 1
ATOM 885 O O . PRO A 1 112 ? -2.533 1.098 -5.032 1.00 69.88 112 PRO A O 1
ATOM 888 N N . ILE A 1 113 ? -0.334 0.647 -4.849 1.00 72.38 113 ILE A N 1
ATOM 889 C CA . ILE A 1 113 ? -0.494 -0.792 -4.605 1.00 72.38 113 ILE A CA 1
ATOM 890 C C . ILE A 1 113 ? -1.083 -1.021 -3.211 1.00 72.38 113 ILE A C 1
ATOM 892 O O . ILE A 1 113 ? -2.074 -1.730 -3.100 1.00 72.38 113 ILE A O 1
ATOM 896 N N . LEU A 1 114 ? -0.559 -0.371 -2.168 1.00 71.06 114 LEU A N 1
ATOM 897 C CA . LEU A 1 114 ? -1.049 -0.476 -0.788 1.00 71.06 114 LEU A CA 1
ATOM 898 C C . LEU A 1 114 ? -2.525 -0.092 -0.668 1.00 71.06 114 LEU A C 1
ATOM 900 O O . LEU A 1 114 ? -3.313 -0.863 -0.125 1.00 71.06 114 LEU A O 1
ATOM 904 N N . VAL A 1 115 ? -2.913 1.051 -1.246 1.00 70.88 115 VAL A N 1
ATOM 905 C CA . VAL A 1 115 ? -4.312 1.516 -1.257 1.00 70.88 115 VAL A CA 1
ATOM 906 C C . VAL A 1 115 ? -5.231 0.517 -1.964 1.00 70.88 115 VAL A C 1
ATOM 908 O O . VAL A 1 115 ? -6.402 0.429 -1.621 1.00 70.88 115 VAL A O 1
ATOM 911 N N . ARG A 1 116 ? -4.727 -0.263 -2.930 1.00 72.56 116 ARG A N 1
ATOM 912 C CA . ARG A 1 116 ? -5.520 -1.270 -3.650 1.00 72.56 116 ARG A CA 1
ATOM 913 C C . ARG A 1 116 ? -5.510 -2.650 -2.991 1.00 72.56 116 ARG A C 1
ATOM 915 O O . ARG A 1 116 ? -6.488 -3.381 -3.125 1.00 72.56 116 ARG A O 1
ATOM 922 N N . LEU A 1 117 ? -4.414 -3.036 -2.343 1.00 71.88 117 LEU A N 1
ATOM 923 C CA . LEU A 1 117 ? -4.224 -4.380 -1.799 1.00 71.88 117 LEU A CA 1
ATOM 924 C C . LEU A 1 117 ? -4.780 -4.514 -0.383 1.00 71.88 117 LEU A C 1
ATOM 926 O O . LEU A 1 117 ? -5.411 -5.519 -0.073 1.00 71.88 117 LEU A O 1
ATOM 930 N N . ILE A 1 118 ? -4.581 -3.500 0.462 1.00 74.56 118 ILE A N 1
ATOM 931 C CA . ILE A 1 118 ? -5.015 -3.522 1.864 1.00 74.56 118 ILE A CA 1
ATOM 932 C C . ILE A 1 118 ? -6.538 -3.714 1.973 1.00 74.56 118 ILE A C 1
ATOM 934 O O . ILE A 1 118 ? -6.944 -4.662 2.648 1.00 74.56 118 ILE A O 1
ATOM 938 N N . PRO A 1 119 ? -7.391 -2.954 1.249 1.00 71.19 119 PRO A N 1
ATOM 939 C CA . PRO A 1 119 ? -8.832 -3.181 1.281 1.00 71.19 119 PRO A CA 1
ATOM 940 C C . PRO A 1 119 ? -9.273 -4.486 0.621 1.00 71.19 119 PRO A C 1
ATOM 942 O O . PRO A 1 119 ? -10.437 -4.812 0.728 1.00 71.19 119 PRO A O 1
ATOM 945 N N . LYS A 1 120 ? -8.410 -5.221 -0.095 1.00 71.38 120 LYS A N 1
ATOM 946 C CA . LYS A 1 120 ? -8.754 -6.525 -0.694 1.00 71.38 120 LYS A CA 1
ATOM 947 C C . LYS A 1 120 ? -8.319 -7.712 0.152 1.00 71.38 120 LYS A C 1
ATOM 949 O O . LYS A 1 120 ? -8.967 -8.749 0.111 1.00 71.38 120 LYS A O 1
ATOM 954 N N . MET A 1 121 ? -7.218 -7.573 0.886 1.00 65.75 121 MET A N 1
ATOM 955 C CA . MET A 1 121 ? -6.654 -8.640 1.716 1.00 65.75 121 MET A CA 1
ATOM 956 C C . MET A 1 121 ? -7.183 -8.629 3.147 1.00 65.75 121 MET A C 1
ATOM 958 O O . MET A 1 121 ? -7.215 -9.670 3.790 1.00 65.75 121 MET A O 1
ATOM 962 N N . LEU A 1 122 ? -7.581 -7.460 3.649 1.00 64.88 122 LEU A N 1
ATOM 963 C CA . LEU A 1 122 ? -8.139 -7.311 4.985 1.00 64.88 122 LEU A CA 1
ATOM 964 C C . LEU A 1 122 ? -9.681 -7.339 5.113 1.00 64.88 122 LEU A C 1
ATOM 966 O O . LEU A 1 122 ? -10.111 -7.364 6.262 1.00 64.88 122 LEU A O 1
ATOM 970 N N . PRO A 1 123 ? -10.537 -7.377 4.059 1.00 62.97 123 PRO A N 1
ATOM 971 C CA . PRO A 1 123 ? -11.987 -7.530 4.215 1.00 62.97 123 PRO A CA 1
ATOM 972 C C . PRO A 1 123 ? -12.363 -8.649 5.170 1.00 62.97 123 PRO A C 1
ATOM 974 O O . PRO A 1 123 ? -13.156 -8.424 6.071 1.00 62.97 123 PRO A O 1
ATOM 977 N N . SER A 1 124 ? -11.744 -9.824 5.030 1.00 57.56 124 SER A N 1
ATOM 978 C CA . SER A 1 124 ? -12.008 -10.962 5.912 1.00 57.56 124 SER A CA 1
ATOM 979 C C . SER A 1 124 ? -11.546 -10.702 7.351 1.00 57.56 124 SER A C 1
ATOM 981 O O . SER A 1 124 ? -12.293 -10.969 8.281 1.00 57.56 124 SER A O 1
ATOM 983 N N . ALA A 1 125 ? -10.368 -10.099 7.544 1.00 57.06 125 ALA A N 1
ATOM 984 C CA . ALA A 1 125 ? -9.808 -9.793 8.867 1.00 57.06 125 ALA A CA 1
ATOM 985 C C . ALA A 1 125 ? -10.521 -8.635 9.603 1.00 57.06 125 ALA A C 1
ATOM 987 O O . ALA A 1 125 ? -10.376 -8.465 10.818 1.00 57.06 125 ALA A O 1
ATOM 988 N N . PHE A 1 126 ? -11.268 -7.804 8.873 1.00 55.84 126 PHE A N 1
ATOM 989 C CA . PHE A 1 126 ? -12.163 -6.796 9.443 1.00 55.84 126 PHE A CA 1
ATOM 990 C C . PHE A 1 126 ? -13.581 -7.333 9.664 1.00 55.84 126 PHE A C 1
ATOM 992 O O . PHE A 1 126 ? -14.264 -6.832 10.552 1.00 55.84 126 PHE A O 1
ATOM 999 N N . ASN A 1 127 ? -14.000 -8.357 8.915 1.00 52.19 127 ASN A N 1
ATOM 1000 C CA . ASN A 1 127 ? -15.312 -8.983 9.071 1.00 52.19 127 ASN A CA 1
ATOM 1001 C C . ASN A 1 127 ? -15.383 -9.954 10.262 1.00 52.19 127 ASN A C 1
ATOM 1003 O O . ASN A 1 127 ? -16.458 -10.129 10.815 1.00 52.19 127 ASN A O 1
ATOM 1007 N N . GLU A 1 128 ? -14.252 -10.510 10.718 1.00 50.66 128 GLU A N 1
ATOM 1008 C CA . GLU A 1 128 ? -14.180 -11.357 11.931 1.00 50.66 128 GLU A CA 1
ATOM 1009 C C . GLU A 1 128 ? -14.623 -10.642 13.227 1.00 50.66 128 GLU A C 1
ATOM 1011 O O . GLU A 1 128 ? -14.816 -11.293 14.241 1.00 50.66 128 GLU A O 1
ATOM 1016 N N . ASN A 1 129 ? -14.796 -9.314 13.209 1.00 43.03 129 ASN A N 1
ATOM 1017 C CA . ASN A 1 129 ? -15.205 -8.508 14.365 1.00 43.03 129 ASN A CA 1
ATOM 1018 C C . ASN A 1 129 ? -16.579 -7.829 14.196 1.00 43.03 129 ASN A C 1
ATOM 1020 O O . ASN A 1 129 ? -16.925 -6.977 15.009 1.00 43.03 129 ASN A O 1
ATOM 1024 N N . LEU A 1 130 ? -17.323 -8.128 13.125 1.00 46.16 130 LEU A N 1
ATOM 1025 C CA . LEU A 1 130 ? -18.681 -7.602 12.916 1.00 46.16 130 LEU A CA 1
ATOM 1026 C C . LEU A 1 130 ? -19.776 -8.541 13.454 1.00 46.16 130 LEU A C 1
ATOM 1028 O O . LEU A 1 130 ? -20.940 -8.149 13.458 1.00 46.16 130 LEU A O 1
ATOM 1032 N N . GLU A 1 131 ? -19.412 -9.744 13.908 1.00 39.16 131 GLU A N 1
ATOM 1033 C CA . GLU A 1 131 ? -20.335 -10.756 14.450 1.00 39.16 131 GLU A CA 1
ATOM 1034 C C . GLU A 1 131 ? -20.268 -10.923 15.985 1.00 39.16 131 GLU A C 1
ATOM 1036 O O . GLU A 1 131 ? -20.945 -11.806 16.506 1.00 39.16 131 GLU A O 1
ATOM 1041 N N . ASP A 1 132 ? -19.548 -10.048 16.705 1.00 35.84 132 ASP A N 1
ATOM 1042 C CA . ASP A 1 132 ? -19.574 -9.950 18.181 1.00 35.84 132 ASP A CA 1
ATOM 1043 C C . ASP A 1 132 ? -20.155 -8.606 18.662 1.00 35.84 132 ASP A C 1
ATOM 1045 O O . ASP A 1 132 ? -19.655 -7.541 18.217 1.00 35.84 132 ASP A O 1
#

pLDDT: mean 76.48, std 12.93, range [35.84, 94.12]

Sequence (132 aa):
LDEKGYLEGVLAVKTFLTEHSDEVAYLNYSNPVKHFYNQTTSTVSNLISRNSKRLVREIRESRDLVILLGQSTTRDLSKDERKLVKNQLLDICKSIPSLAVFLLPGGGLLLPILVRLIPKMLPSAFNENLED

Radius of gyration: 22.58 Å; chains: 1; bounding box: 48×29×66 Å